Protein AF-R1IPJ5-F1 (afdb_monomer)

Organism: NCBI:txid1056512

pLDDT: mean 94.59, std 8.2, range [47.84, 98.75]

Structure (mmCIF, N/CA/C/O backbone):
data_AF-R1IPJ5-F1
#
_entry.id   AF-R1IPJ5-F1
#
loop_
_atom_site.group_PDB
_atom_site.id
_atom_site.type_symbol
_atom_site.label_atom_id
_atom_site.label_alt_id
_atom_site.label_comp_id
_atom_site.label_asym_id
_atom_site.label_entity_id
_atom_site.label_seq_id
_atom_site.pdbx_PDB_ins_code
_atom_site.Cartn_x
_atom_site.Cartn_y
_atom_site.Cartn_z
_atom_site.occupancy
_atom_site.B_iso_or_equiv
_atom_site.auth_seq_id
_atom_site.auth_comp_id
_atom_site.auth_asym_id
_atom_site.auth_atom_id
_atom_site.pdbx_PDB_model_num
ATOM 1 N N . MET A 1 1 ? -10.999 14.806 17.616 1.00 59.44 1 MET A N 1
ATOM 2 C CA . MET A 1 1 ? -10.522 13.411 17.475 1.00 59.44 1 MET A CA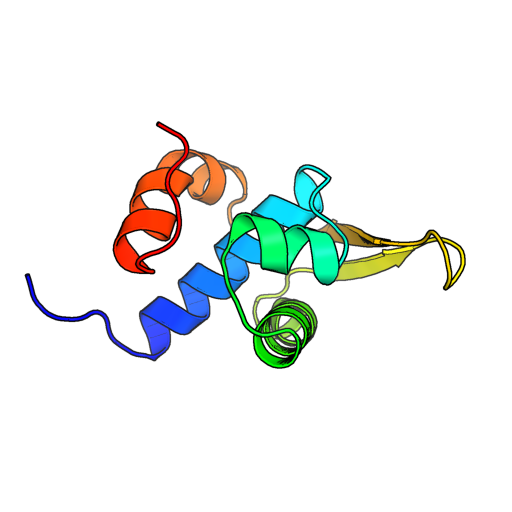 1
ATOM 3 C C . MET A 1 1 ? -9.039 13.371 17.813 1.00 59.44 1 MET A C 1
ATOM 5 O O . MET A 1 1 ? -8.340 14.314 17.464 1.00 59.44 1 MET A O 1
ATOM 9 N N . SER A 1 2 ? -8.559 12.353 18.528 1.00 78.00 2 SER A N 1
ATOM 10 C CA . SER A 1 2 ? -7.129 12.211 18.842 1.00 78.00 2 SER A CA 1
ATOM 11 C C . SER A 1 2 ? -6.332 11.849 17.588 1.00 78.00 2 SER A C 1
ATOM 13 O O . SER A 1 2 ? -6.769 10.998 16.812 1.00 78.00 2 SER A O 1
ATOM 15 N N . LYS A 1 3 ? -5.148 12.447 17.415 1.00 84.50 3 LYS A N 1
ATOM 16 C CA . LYS A 1 3 ? -4.226 12.113 16.320 1.00 84.50 3 LYS A CA 1
ATOM 17 C C . LYS A 1 3 ? -3.887 10.609 16.344 1.00 84.50 3 LYS A C 1
ATOM 19 O O . LYS A 1 3 ? -3.578 10.094 17.422 1.00 84.50 3 LYS A O 1
ATOM 24 N N . PRO A 1 4 ? -3.933 9.892 15.206 1.00 90.69 4 PRO A N 1
ATOM 25 C CA . PRO A 1 4 ? -3.590 8.474 15.174 1.00 90.69 4 PRO A CA 1
ATOM 26 C C . PRO A 1 4 ? -2.119 8.245 15.547 1.00 90.69 4 PRO A C 1
ATOM 28 O O . PRO A 1 4 ? -1.245 9.069 15.264 1.00 90.69 4 PRO A O 1
ATOM 31 N N . SER A 1 5 ? -1.834 7.105 16.181 1.00 96.38 5 SER A N 1
ATOM 32 C CA . SER A 1 5 ? -0.462 6.722 16.524 1.00 96.38 5 SER A CA 1
ATOM 33 C C . SER A 1 5 ? 0.370 6.462 15.264 1.00 96.38 5 SER A C 1
ATOM 35 O O . SER A 1 5 ? -0.157 6.059 14.225 1.00 96.38 5 SER A O 1
ATOM 37 N N . LYS A 1 6 ? 1.695 6.635 15.365 1.00 94.56 6 LYS A N 1
ATOM 38 C CA . LYS A 1 6 ? 2.630 6.334 14.263 1.00 94.56 6 LYS A CA 1
ATOM 39 C C . LYS A 1 6 ? 2.524 4.880 13.794 1.00 94.56 6 LYS A C 1
ATOM 41 O O . LYS A 1 6 ? 2.598 4.610 12.601 1.00 94.56 6 LYS A O 1
ATOM 46 N N . THR A 1 7 ? 2.307 3.952 14.725 1.00 96.56 7 THR A N 1
ATOM 47 C CA . THR A 1 7 ? 2.103 2.533 14.413 1.00 96.56 7 THR A CA 1
ATOM 48 C C . THR A 1 7 ? 0.854 2.331 13.560 1.00 96.56 7 THR A C 1
ATOM 50 O O . THR A 1 7 ? 0.923 1.664 12.531 1.00 96.56 7 THR A O 1
ATOM 53 N N . LYS A 1 8 ? -0.270 2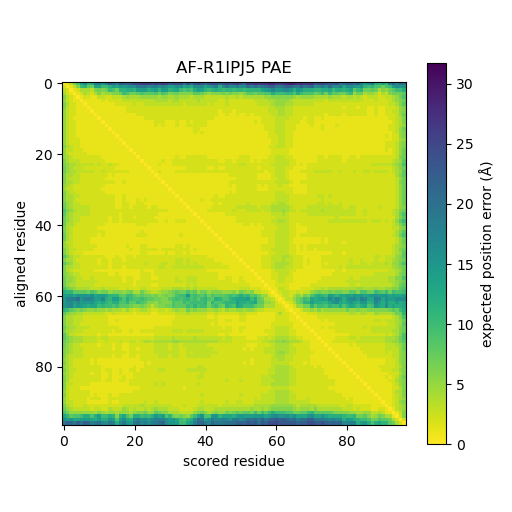.961 13.933 1.00 96.94 8 LYS A N 1
ATOM 54 C CA . LYS A 1 8 ? -1.525 2.852 13.180 1.00 96.94 8 LYS A CA 1
ATOM 55 C C . LYS A 1 8 ? -1.399 3.462 11.785 1.00 96.94 8 LYS A C 1
ATOM 57 O O . LYS A 1 8 ? -1.824 2.839 10.817 1.00 96.94 8 LYS A O 1
ATOM 62 N N . THR A 1 9 ? -0.788 4.642 11.667 1.00 96.38 9 THR A N 1
ATOM 63 C CA . THR A 1 9 ? -0.604 5.291 10.359 1.00 96.38 9 THR A CA 1
ATOM 64 C C . THR A 1 9 ? 0.349 4.510 9.457 1.00 96.38 9 THR A C 1
ATOM 66 O O . THR A 1 9 ? 0.060 4.360 8.276 1.00 96.38 9 THR A O 1
ATOM 69 N N . SER A 1 10 ? 1.439 3.950 9.992 1.00 96.69 10 SER A N 1
ATOM 70 C CA . SER A 1 10 ? 2.344 3.076 9.228 1.00 96.69 10 SER A CA 1
ATOM 71 C C . SER A 1 10 ? 1.638 1.812 8.726 1.00 96.69 10 SER A C 1
ATOM 73 O O . SER A 1 10 ? 1.729 1.470 7.547 1.00 96.69 10 SER A O 1
ATOM 75 N N . PHE A 1 11 ? 0.873 1.145 9.595 1.00 98.06 11 PHE A N 1
ATOM 76 C CA . PHE A 1 11 ? 0.098 -0.037 9.222 1.00 98.06 11 PHE A CA 1
ATOM 77 C C . PHE A 1 11 ? -0.916 0.278 8.113 1.00 98.06 11 PHE A C 1
ATOM 79 O O . PHE A 1 11 ? -0.897 -0.358 7.066 1.00 98.06 11 PHE A O 1
ATOM 86 N N . TYR A 1 12 ? -1.735 1.318 8.283 1.00 98.12 12 TYR A N 1
ATOM 87 C CA . TYR A 1 12 ? -2.753 1.688 7.293 1.00 98.12 12 TYR A CA 1
ATOM 88 C C . TYR A 1 12 ? -2.161 2.159 5.965 1.00 98.12 12 TYR A C 1
ATOM 90 O O . TYR A 1 12 ? -2.741 1.893 4.915 1.00 98.12 12 TYR A O 1
ATOM 98 N N . ARG A 1 13 ? -0.988 2.802 5.984 1.00 98.12 13 ARG A N 1
ATOM 99 C CA . ARG A 1 13 ? -0.289 3.179 4.753 1.00 98.12 13 ARG A CA 1
ATOM 100 C C . ARG A 1 13 ? 0.096 1.953 3.924 1.00 98.12 13 ARG A C 1
ATOM 102 O O . ARG A 1 13 ? -0.114 1.961 2.716 1.00 98.12 13 ARG A O 1
ATOM 109 N N . ARG A 1 14 ? 0.600 0.898 4.571 1.00 98.62 14 ARG A N 1
ATOM 110 C CA . ARG A 1 14 ? 0.927 -0.376 3.913 1.00 98.62 14 ARG A CA 1
ATOM 111 C C . ARG A 1 14 ? -0.310 -1.058 3.338 1.00 98.62 14 ARG A C 1
ATOM 113 O O . ARG A 1 14 ? -0.288 -1.447 2.177 1.00 98.62 14 ARG A O 1
ATOM 120 N N . LEU A 1 15 ? -1.412 -1.102 4.092 1.00 98.56 15 LEU A N 1
ATOM 121 C CA . LEU A 1 15 ? -2.685 -1.637 3.589 1.00 98.56 15 LEU A CA 1
ATOM 122 C C . LEU A 1 15 ? -3.183 -0.886 2.348 1.00 98.56 15 LEU A C 1
ATOM 124 O O . LEU A 1 15 ? -3.603 -1.510 1.376 1.00 98.56 15 LEU A O 1
ATOM 128 N N . LEU A 1 16 ? -3.114 0.449 2.372 1.00 98.44 16 LEU A N 1
ATOM 129 C CA . LEU A 1 16 ? -3.502 1.279 1.236 1.00 98.44 16 LEU A CA 1
ATOM 130 C C . LEU A 1 16 ? -2.617 1.006 0.015 1.00 98.44 16 LEU A C 1
ATOM 132 O O . LEU A 1 16 ? -3.143 0.814 -1.074 1.00 98.44 16 LEU A O 1
ATOM 136 N N . VAL A 1 17 ? -1.293 0.965 0.182 1.00 98.56 17 VAL A N 1
ATOM 137 C CA . VAL A 1 17 ? -0.368 0.710 -0.934 1.00 98.56 17 VAL A CA 1
ATOM 138 C C . VAL A 1 17 ? -0.561 -0.690 -1.517 1.00 98.56 17 VAL A C 1
ATOM 140 O O . VAL A 1 17 ? -0.629 -0.813 -2.737 1.00 98.56 17 VAL A O 1
ATOM 143 N N . ALA A 1 18 ? -0.740 -1.718 -0.684 1.00 98.75 18 ALA A N 1
ATOM 144 C CA . ALA A 1 18 ? -1.061 -3.062 -1.164 1.00 98.75 18 ALA A CA 1
ATOM 145 C C . ALA A 1 18 ? -2.363 -3.074 -1.980 1.00 98.75 18 ALA A C 1
ATOM 147 O O . ALA A 1 18 ? -2.408 -3.626 -3.077 1.00 98.75 18 ALA A O 1
ATOM 148 N N . HIS A 1 19 ? -3.404 -2.388 -1.495 1.00 98.56 19 HIS A N 1
ATOM 149 C CA . HIS A 1 19 ? -4.664 -2.252 -2.224 1.00 98.56 19 HIS A CA 1
ATOM 150 C C . HIS A 1 19 ? -4.493 -1.531 -3.568 1.00 98.56 19 HIS A C 1
ATOM 152 O O . HIS A 1 19 ? -5.060 -1.965 -4.566 1.00 98.56 19 HIS A O 1
ATOM 158 N N . LEU A 1 20 ? -3.709 -0.452 -3.613 1.00 98.44 20 LEU A N 1
ATOM 159 C CA . LEU A 1 20 ? -3.432 0.298 -4.839 1.00 98.44 20 LEU A CA 1
ATOM 160 C C . LEU A 1 20 ? -2.727 -0.574 -5.888 1.00 98.44 20 LEU A C 1
ATOM 162 O O . LEU A 1 20 ? -3.184 -0.634 -7.030 1.00 98.44 20 LEU A O 1
ATOM 166 N N . ILE A 1 21 ? -1.676 -1.297 -5.490 1.00 98.56 21 ILE A N 1
ATOM 167 C CA . ILE A 1 21 ? -0.930 -2.205 -6.375 1.00 98.56 21 ILE A CA 1
ATOM 168 C C . ILE A 1 21 ? -1.858 -3.278 -6.949 1.00 98.56 21 ILE A C 1
ATOM 170 O O . ILE A 1 21 ? -1.912 -3.469 -8.161 1.00 98.56 21 ILE A O 1
ATOM 174 N N . ASP A 1 22 ? -2.644 -3.918 -6.086 1.00 98.19 22 ASP A N 1
ATOM 175 C CA . ASP A 1 22 ? -3.599 -4.974 -6.434 1.00 98.19 22 ASP A CA 1
ATOM 176 C C . ASP A 1 22 ? -4.760 -4.494 -7.336 1.00 98.19 22 ASP A C 1
ATOM 178 O O . ASP A 1 22 ? -5.482 -5.301 -7.916 1.00 98.19 22 ASP A O 1
ATOM 182 N N . ASN A 1 23 ? -4.935 -3.175 -7.488 1.00 97.50 23 ASN A N 1
ATOM 183 C CA . ASN A 1 23 ? -5.924 -2.554 -8.378 1.00 97.50 23 ASN A CA 1
ATOM 184 C C . ASN A 1 23 ? -5.276 -1.773 -9.541 1.00 97.50 23 ASN A C 1
ATOM 186 O O . ASN A 1 23 ? -5.935 -0.957 -10.182 1.00 97.50 23 ASN A O 1
ATOM 190 N N . GLY A 1 24 ? -3.999 -2.031 -9.844 1.00 96.06 24 GLY A N 1
ATOM 191 C CA . GLY A 1 24 ? -3.313 -1.507 -11.032 1.00 96.06 24 GLY A CA 1
ATOM 192 C C . GLY A 1 24 ? -2.594 -0.168 -10.845 1.00 96.06 24 GLY A C 1
ATOM 193 O O . GLY A 1 24 ? -1.896 0.281 -11.751 1.00 96.06 24 GLY A O 1
ATOM 194 N N . VAL A 1 25 ? -2.676 0.452 -9.665 1.00 97.88 25 VAL A N 1
ATOM 195 C CA . VAL A 1 25 ? -1.831 1.597 -9.286 1.00 97.88 25 VAL A CA 1
ATOM 196 C C . VAL A 1 25 ? -0.521 1.040 -8.737 1.00 97.88 25 VAL A C 1
ATOM 198 O O . VAL A 1 25 ? -0.255 1.029 -7.536 1.00 97.88 25 VAL A O 1
ATOM 201 N N . ASN A 1 26 ? 0.288 0.504 -9.644 1.00 97.62 26 ASN A N 1
ATOM 202 C CA . ASN A 1 26 ? 1.364 -0.411 -9.292 1.00 97.62 26 ASN A CA 1
ATOM 203 C C . ASN A 1 26 ? 2.763 0.080 -9.669 1.00 97.62 26 ASN A C 1
ATOM 205 O O . ASN A 1 26 ? 3.709 -0.695 -9.741 1.00 97.62 26 ASN A O 1
ATOM 209 N N . THR A 1 27 ? 2.934 1.377 -9.886 1.00 97.56 27 THR A N 1
ATOM 210 C CA . THR A 1 27 ? 4.259 1.977 -10.051 1.00 97.56 27 THR A CA 1
ATOM 211 C C . THR A 1 27 ? 4.462 3.044 -8.990 1.00 97.56 27 THR A C 1
ATOM 213 O O . THR A 1 27 ? 3.503 3.671 -8.540 1.00 97.56 27 THR A O 1
ATOM 216 N N . VAL A 1 28 ? 5.715 3.292 -8.600 1.00 97.31 28 VAL A N 1
ATOM 217 C CA . VAL A 1 28 ? 6.029 4.360 -7.637 1.00 97.31 28 VAL A CA 1
ATOM 218 C C . VAL A 1 28 ? 5.428 5.708 -8.073 1.00 97.31 28 VAL A C 1
ATOM 220 O O . VAL A 1 28 ? 4.768 6.330 -7.246 1.00 97.31 28 VAL A O 1
ATOM 223 N N . PRO A 1 29 ? 5.563 6.160 -9.341 1.00 97.00 29 PRO A N 1
ATOM 224 C CA . PRO A 1 29 ? 4.916 7.395 -9.784 1.00 97.00 29 PRO A CA 1
ATOM 225 C C . PRO A 1 29 ? 3.385 7.377 -9.665 1.00 97.00 29 PRO A C 1
ATOM 227 O O . PRO A 1 29 ? 2.812 8.375 -9.236 1.00 97.00 29 PRO A O 1
ATOM 230 N N . ALA A 1 30 ? 2.723 6.261 -9.994 1.00 97.38 30 ALA A N 1
ATOM 231 C CA . ALA A 1 30 ? 1.267 6.154 -9.880 1.00 97.38 30 ALA A CA 1
ATOM 232 C C . ALA A 1 30 ? 0.809 6.234 -8.414 1.00 97.38 30 ALA A C 1
ATOM 234 O O . ALA A 1 30 ? -0.089 7.004 -8.087 1.00 97.38 30 ALA A O 1
ATOM 235 N N . ILE A 1 31 ? 1.492 5.527 -7.510 1.00 97.75 31 ILE A N 1
ATOM 236 C CA . ILE A 1 31 ? 1.205 5.568 -6.068 1.00 97.75 31 ILE A CA 1
ATOM 237 C C . ILE A 1 31 ? 1.402 6.984 -5.516 1.00 97.75 31 ILE A C 1
ATOM 239 O O . ILE A 1 31 ? 0.580 7.463 -4.736 1.00 97.75 31 ILE A O 1
ATOM 243 N N . MET A 1 32 ? 2.467 7.678 -5.929 1.00 97.56 32 MET A N 1
ATOM 244 C CA . MET A 1 32 ? 2.688 9.078 -5.553 1.00 97.56 32 MET A CA 1
ATOM 245 C C . MET A 1 32 ? 1.547 9.979 -6.035 1.00 97.56 32 MET A C 1
ATOM 247 O O . MET A 1 32 ? 1.091 10.822 -5.270 1.00 97.56 32 MET A O 1
ATOM 251 N N . SER A 1 33 ? 1.074 9.793 -7.271 1.00 96.88 33 SER A N 1
ATOM 252 C CA . SER A 1 33 ? -0.038 10.571 -7.830 1.00 96.88 33 SER A CA 1
ATOM 253 C C . SER A 1 33 ? -1.335 10.373 -7.042 1.00 96.88 33 SER A C 1
ATOM 255 O O . SER A 1 33 ? -2.030 11.343 -6.764 1.00 96.88 33 SER A O 1
ATOM 257 N N . GLU A 1 34 ? -1.637 9.137 -6.640 1.00 95.75 34 GLU A N 1
ATOM 258 C CA . GLU A 1 34 ? -2.859 8.810 -5.892 1.00 95.75 34 GLU A CA 1
ATOM 259 C C . GLU A 1 34 ? -2.834 9.281 -4.433 1.00 95.75 34 GLU A C 1
ATOM 261 O O . GLU A 1 34 ? -3.874 9.545 -3.831 1.00 95.75 34 GLU A O 1
ATOM 266 N N . THR A 1 35 ? -1.649 9.356 -3.825 1.00 95.56 35 THR A N 1
ATOM 267 C CA . THR A 1 35 ? -1.521 9.535 -2.368 1.00 95.56 35 THR A CA 1
ATOM 268 C C . THR A 1 35 ? -0.860 10.845 -1.954 1.00 95.56 35 THR A C 1
ATOM 270 O O . THR A 1 35 ? -0.926 11.219 -0.787 1.00 95.56 35 THR A O 1
ATOM 273 N N . GLY A 1 36 ? -0.172 11.529 -2.869 1.00 95.81 36 GLY A N 1
ATOM 274 C CA . GLY A 1 36 ? 0.677 12.680 -2.559 1.00 95.81 36 GLY A CA 1
ATOM 275 C C . GLY A 1 36 ? 1.948 12.331 -1.773 1.00 95.81 36 GLY A C 1
ATOM 276 O O . GLY A 1 36 ? 2.659 13.230 -1.324 1.00 95.81 36 GLY A O 1
ATOM 277 N N . MET A 1 37 ? 2.260 11.043 -1.576 1.00 95.69 37 MET A N 1
ATOM 278 C CA . MET A 1 37 ? 3.473 10.635 -0.867 1.00 95.69 37 MET A CA 1
ATOM 279 C C . MET A 1 37 ? 4.748 11.076 -1.607 1.00 95.69 37 MET A C 1
ATOM 281 O O . MET A 1 37 ? 4.817 10.988 -2.835 1.00 95.69 37 MET A O 1
ATOM 285 N N . PRO A 1 38 ? 5.822 11.438 -0.880 1.00 97.31 38 PRO A N 1
ATOM 286 C CA . PRO A 1 38 ? 7.153 11.525 -1.464 1.00 97.31 38 PRO A CA 1
ATOM 287 C C . PRO A 1 38 ? 7.604 10.171 -2.024 1.00 97.31 38 PRO A C 1
ATOM 289 O O . PRO A 1 38 ? 7.293 9.119 -1.462 1.00 97.31 38 PRO A O 1
ATOM 292 N N . ARG A 1 39 ? 8.432 10.197 -3.076 1.00 97.81 39 ARG A N 1
ATOM 293 C CA . ARG A 1 39 ? 8.954 8.988 -3.738 1.00 97.81 39 ARG A CA 1
ATOM 294 C C . ARG A 1 39 ? 9.545 7.976 -2.758 1.00 97.81 39 ARG A C 1
ATOM 296 O O . ARG A 1 39 ? 9.216 6.796 -2.833 1.00 97.81 39 ARG A O 1
ATOM 303 N N . ARG A 1 40 ? 10.386 8.447 -1.829 1.00 97.94 40 ARG A N 1
ATOM 304 C CA . ARG A 1 40 ? 11.050 7.575 -0.853 1.00 97.94 40 ARG A CA 1
ATOM 305 C C . ARG A 1 40 ? 10.041 6.896 0.074 1.00 97.94 40 ARG A C 1
ATOM 307 O O . ARG A 1 40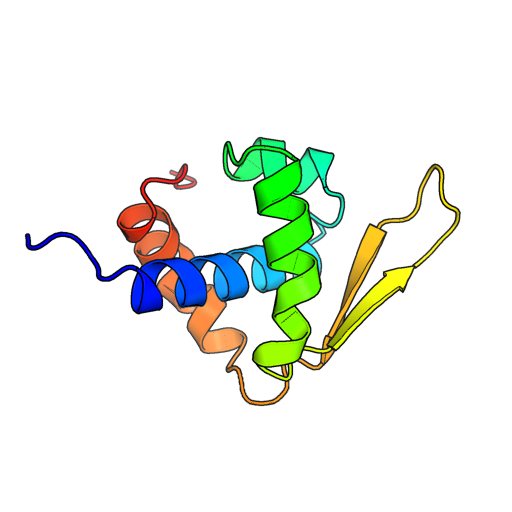 ? 10.153 5.703 0.293 1.00 97.94 40 ARG A O 1
ATOM 314 N N . THR A 1 41 ? 9.006 7.615 0.514 1.00 96.94 41 THR A N 1
ATOM 315 C CA . THR A 1 41 ? 7.923 7.051 1.334 1.00 96.94 41 THR A CA 1
ATOM 316 C C . THR A 1 41 ? 7.131 5.981 0.587 1.00 96.94 41 THR A C 1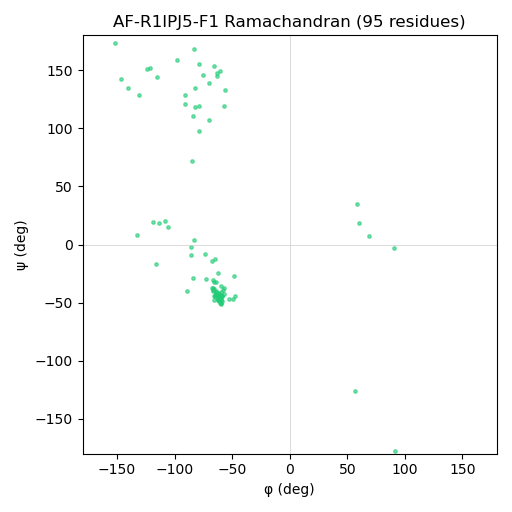
ATOM 318 O O . THR A 1 41 ? 6.804 4.957 1.181 1.00 96.94 41 THR A O 1
ATOM 321 N N . ALA A 1 42 ? 6.833 6.191 -0.699 1.00 98.00 42 ALA A N 1
ATOM 322 C CA . ALA A 1 42 ? 6.163 5.179 -1.511 1.00 98.00 42 ALA A CA 1
ATOM 323 C C . ALA A 1 42 ? 7.026 3.912 -1.636 1.00 98.00 42 ALA A C 1
ATOM 325 O O . ALA A 1 42 ? 6.538 2.824 -1.357 1.00 98.00 42 ALA A O 1
ATOM 326 N N . GLN A 1 43 ? 8.315 4.057 -1.963 1.00 98.06 43 GLN A N 1
ATOM 327 C CA . GLN A 1 43 ? 9.258 2.934 -2.058 1.00 98.06 43 GLN A CA 1
ATOM 328 C C . GLN A 1 43 ? 9.392 2.172 -0.734 1.00 98.06 43 GLN A C 1
ATOM 330 O O . GLN A 1 43 ? 9.181 0.965 -0.716 1.00 98.06 43 GLN A O 1
ATOM 335 N N . ASP A 1 44 ? 9.625 2.878 0.377 1.00 98.25 44 ASP A N 1
ATOM 336 C CA . ASP A 1 44 ? 9.717 2.267 1.711 1.00 98.25 44 ASP A CA 1
ATOM 337 C C . ASP A 1 44 ? 8.459 1.500 2.093 1.00 98.25 44 ASP A C 1
ATOM 339 O O . ASP A 1 44 ? 8.523 0.451 2.723 1.00 98.25 44 ASP A O 1
ATOM 343 N N . THR A 1 45 ? 7.292 2.041 1.737 1.00 98.38 45 THR A N 1
ATOM 344 C CA . THR A 1 45 ? 6.024 1.392 2.061 1.00 98.38 45 THR A CA 1
ATOM 345 C C . THR A 1 45 ? 5.877 0.081 1.295 1.00 98.38 45 THR A C 1
ATOM 347 O O . THR A 1 45 ? 5.396 -0.883 1.881 1.00 98.38 45 THR A O 1
ATOM 350 N N . ILE A 1 46 ? 6.299 0.040 0.025 1.00 98.44 46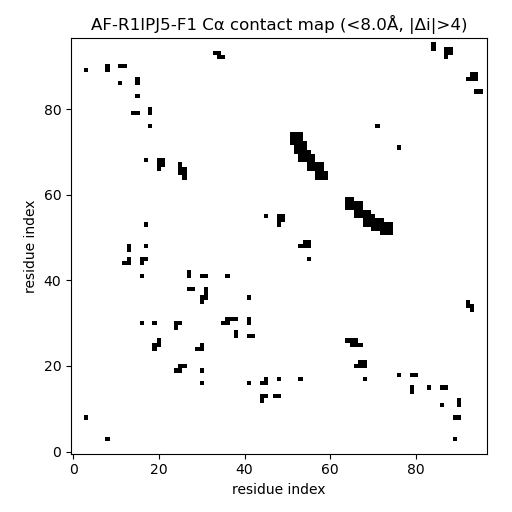 ILE A N 1
ATOM 351 C CA . ILE A 1 46 ? 6.288 -1.174 -0.804 1.00 98.44 46 ILE A CA 1
ATOM 352 C C . ILE A 1 46 ? 7.269 -2.209 -0.244 1.00 98.44 46 ILE A C 1
ATOM 354 O O . ILE A 1 46 ? 6.893 -3.359 -0.047 1.00 98.44 46 ILE A O 1
ATOM 358 N N . GLU A 1 47 ? 8.500 -1.796 0.068 1.00 98.12 47 GLU A N 1
ATOM 359 C CA . GLU A 1 47 ? 9.527 -2.672 0.653 1.00 98.12 47 GLU A CA 1
ATOM 360 C C . GLU A 1 47 ? 9.073 -3.264 2.000 1.00 98.12 47 GLU A C 1
ATOM 362 O O . GLU A 1 47 ? 9.337 -4.427 2.295 1.00 98.12 47 GLU A O 1
ATOM 367 N N . ALA A 1 48 ? 8.322 -2.495 2.793 1.00 98.19 48 ALA A N 1
ATOM 368 C CA . ALA A 1 48 ? 7.813 -2.915 4.095 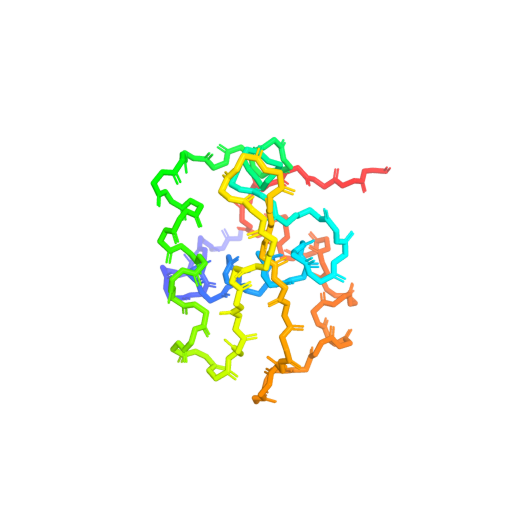1.00 98.19 48 ALA A CA 1
ATOM 369 C C . ALA A 1 48 ? 6.509 -3.739 4.045 1.00 98.19 48 ALA A C 1
ATOM 371 O O . ALA A 1 48 ? 5.959 -4.045 5.110 1.00 98.19 48 ALA A O 1
ATOM 372 N N . LEU A 1 49 ? 5.979 -4.079 2.859 1.00 98.50 49 LEU A N 1
ATOM 373 C CA . LEU A 1 49 ? 4.794 -4.944 2.729 1.00 98.50 49 LEU A CA 1
ATOM 374 C C . LEU A 1 49 ? 5.072 -6.368 3.223 1.00 98.50 49 LEU A C 1
ATOM 376 O O . LEU A 1 49 ? 4.235 -6.936 3.925 1.00 98.50 49 LEU A O 1
ATOM 380 N N . GLY A 1 50 ? 6.274 -6.888 2.961 1.00 97.88 50 GLY A N 1
ATOM 381 C CA . GLY A 1 50 ? 6.684 -8.219 3.414 1.00 97.88 50 GLY A CA 1
ATOM 382 C C . GLY A 1 50 ? 6.711 -8.374 4.939 1.00 97.88 50 GLY A C 1
ATOM 383 O O . GLY A 1 50 ? 6.505 -9.470 5.440 1.00 97.88 50 GLY A O 1
ATOM 384 N N . GLU A 1 51 ? 6.866 -7.285 5.703 1.00 97.50 51 GLU A N 1
ATOM 385 C CA . GLU A 1 51 ? 6.761 -7.326 7.174 1.00 97.50 51 GLU A CA 1
ATOM 386 C C . GLU A 1 51 ? 5.338 -7.635 7.678 1.00 97.50 51 GLU A C 1
ATOM 388 O O . GLU A 1 51 ? 5.148 -7.888 8.867 1.00 97.50 51 GLU A O 1
ATOM 393 N N . LEU A 1 52 ? 4.330 -7.550 6.804 1.00 97.12 52 LEU A N 1
ATOM 394 C CA . LEU A 1 52 ? 2.936 -7.907 7.084 1.00 97.12 52 LEU A CA 1
ATOM 395 C C . LEU A 1 52 ? 2.531 -9.235 6.427 1.00 97.12 52 LEU A C 1
ATOM 397 O O . LEU A 1 52 ? 1.335 -9.495 6.298 1.00 97.12 52 LEU A O 1
ATOM 401 N N . ASP A 1 53 ? 3.505 -10.026 5.969 1.00 97.75 53 ASP A N 1
ATOM 402 C CA . ASP A 1 53 ? 3.310 -11.235 5.160 1.00 97.75 53 ASP A CA 1
ATOM 403 C C . ASP A 1 53 ? 2.600 -10.977 3.814 1.00 97.75 53 ASP A C 1
ATOM 405 O O . ASP A 1 53 ? 2.091 -11.905 3.191 1.00 97.75 53 ASP A O 1
ATOM 409 N N . ILE A 1 54 ? 2.567 -9.723 3.338 1.00 98.44 54 ILE A N 1
ATOM 410 C CA . ILE A 1 54 ? 2.053 -9.394 2.003 1.00 98.44 54 ILE A CA 1
ATOM 411 C C . ILE A 1 54 ? 3.183 -9.599 0.993 1.00 98.44 54 ILE A C 1
ATOM 413 O O . ILE A 1 54 ? 4.146 -8.827 0.948 1.00 98.44 54 ILE A O 1
ATOM 417 N N . GLU A 1 55 ? 3.047 -10.614 0.147 1.00 98.31 55 GLU A N 1
ATOM 418 C CA . GLU A 1 55 ? 4.012 -10.922 -0.900 1.00 98.31 55 GLU A CA 1
ATOM 419 C C . GLU A 1 55 ? 3.819 -9.976 -2.087 1.00 98.31 55 GLU A C 1
ATOM 421 O O . GLU A 1 55 ? 2.754 -9.920 -2.707 1.00 98.31 55 GLU A O 1
ATOM 426 N N . THR A 1 56 ? 4.859 -9.198 -2.391 1.00 98.00 56 THR A N 1
ATOM 427 C CA . THR A 1 56 ? 4.849 -8.202 -3.466 1.00 98.00 56 THR A CA 1
ATOM 428 C C . THR A 1 56 ? 6.088 -8.359 -4.330 1.00 98.00 56 THR A C 1
ATOM 430 O O . THR A 1 56 ? 7.207 -8.339 -3.821 1.00 98.00 56 THR A O 1
ATOM 433 N N . GLU A 1 57 ? 5.902 -8.444 -5.642 1.00 97.38 57 GLU A N 1
ATOM 434 C CA . GLU A 1 57 ? 6.994 -8.606 -6.603 1.00 97.38 57 GLU A CA 1
ATOM 435 C C . GLU A 1 57 ? 6.974 -7.500 -7.653 1.00 97.38 57 GLU A C 1
ATOM 437 O O . GLU A 1 57 ? 5.915 -6.983 -7.993 1.00 97.38 57 GLU A O 1
ATOM 442 N N . PHE A 1 58 ? 8.139 -7.145 -8.199 1.00 96.69 58 PHE A N 1
ATOM 443 C CA . PHE A 1 58 ? 8.211 -6.299 -9.389 1.00 96.69 58 PHE A CA 1
ATOM 444 C C . PHE A 1 58 ? 8.229 -7.178 -10.642 1.00 96.69 58 PHE A C 1
ATOM 446 O O . PHE A 1 58 ? 9.140 -7.984 -10.827 1.00 96.69 58 PHE A O 1
ATOM 453 N N . VAL A 1 59 ? 7.245 -6.996 -11.518 1.00 95.62 59 VAL A N 1
ATOM 454 C CA . VAL A 1 59 ? 7.060 -7.771 -12.746 1.00 95.62 59 VAL A CA 1
ATOM 455 C C . VAL A 1 59 ? 7.230 -6.896 -13.989 1.00 95.62 59 VAL A C 1
ATOM 457 O O . VAL A 1 59 ? 6.836 -5.729 -14.028 1.00 95.62 59 VAL A O 1
ATOM 460 N N . GLY A 1 60 ? 7.805 -7.477 -15.043 1.00 92.62 60 GLY A N 1
ATOM 461 C CA . GLY A 1 60 ? 8.056 -6.801 -16.318 1.00 92.62 60 GLY A CA 1
ATOM 462 C C . GLY A 1 60 ? 9.437 -6.142 -16.424 1.00 92.62 60 GLY A C 1
ATOM 463 O O . GLY A 1 60 ? 10.290 -6.253 -15.549 1.00 92.62 60 GLY A O 1
ATOM 464 N N . ALA A 1 61 ? 9.688 -5.476 -17.553 1.00 87.50 61 ALA A N 1
ATOM 465 C CA . ALA A 1 61 ? 10.975 -4.830 -17.818 1.00 87.50 61 ALA A CA 1
ATOM 466 C C . ALA A 1 61 ? 11.124 -3.525 -17.022 1.00 87.50 61 ALA A C 1
ATOM 468 O O . ALA A 1 61 ? 10.169 -2.766 -16.926 1.00 87.50 61 ALA A O 1
ATOM 469 N N . ASN A 1 62 ? 12.335 -3.173 -16.577 1.00 79.50 62 ASN A N 1
ATOM 470 C CA . ASN A 1 62 ? 12.604 -1.982 -15.743 1.00 79.50 62 ASN A CA 1
ATOM 471 C C . ASN A 1 62 ? 11.976 -0.658 -16.229 1.00 79.50 62 ASN A C 1
ATOM 473 O O . ASN A 1 62 ? 11.739 0.234 -15.421 1.00 79.50 62 ASN A O 1
ATOM 477 N N . LYS A 1 63 ? 11.734 -0.501 -17.538 1.00 80.38 63 LYS A N 1
ATOM 478 C CA . LYS A 1 63 ? 11.123 0.711 -18.111 1.00 80.38 63 LYS A CA 1
ATOM 479 C C . LYS A 1 63 ? 9.590 0.730 -18.047 1.00 80.38 63 LYS A C 1
ATOM 481 O O . LYS A 1 63 ? 9.027 1.814 -17.970 1.00 80.38 63 LYS A O 1
ATOM 486 N N . ASN A 1 64 ? 8.942 -0.437 -18.076 1.00 85.12 64 ASN A N 1
ATOM 487 C CA . ASN A 1 64 ? 7.485 -0.580 -18.231 1.00 85.12 64 ASN A CA 1
ATOM 488 C C . ASN A 1 64 ? 6.861 -1.558 -17.213 1.00 85.12 64 ASN A C 1
ATOM 490 O O . ASN A 1 64 ? 5.709 -1.952 -17.369 1.00 85.12 64 ASN A O 1
ATOM 494 N N . GLY A 1 65 ? 7.639 -2.014 -16.235 1.00 91.94 65 GLY A N 1
ATOM 495 C CA . GLY A 1 65 ? 7.207 -2.936 -15.197 1.00 91.94 65 GLY A CA 1
ATOM 496 C C . GLY A 1 65 ? 6.499 -2.224 -14.052 1.00 91.94 65 GLY A C 1
ATOM 497 O O . GLY A 1 65 ? 6.535 -0.996 -13.930 1.00 91.94 65 GLY A O 1
ATOM 498 N N . GLY A 1 66 ? 5.875 -3.019 -13.197 1.00 96.88 66 GLY A N 1
ATOM 499 C CA . GLY A 1 66 ? 5.162 -2.558 -12.017 1.00 96.88 66 GLY A CA 1
ATOM 500 C C . GLY A 1 66 ? 5.178 -3.622 -10.935 1.00 96.88 66 GLY A C 1
ATOM 501 O O . GLY A 1 66 ? 5.645 -4.736 -11.145 1.00 96.88 66 GLY A O 1
ATOM 502 N N . TYR A 1 67 ? 4.682 -3.265 -9.764 1.00 98.25 67 TYR A N 1
ATOM 503 C CA . TYR A 1 67 ? 4.511 -4.190 -8.662 1.00 98.25 67 TYR A CA 1
ATOM 504 C C . TYR A 1 67 ? 3.258 -5.054 -8.859 1.00 98.25 67 TYR A C 1
ATOM 506 O O . TYR A 1 67 ? 2.306 -4.669 -9.539 1.00 98.25 67 TYR A O 1
ATOM 514 N N . GLU A 1 68 ? 3.238 -6.224 -8.248 1.00 98.38 68 GLU A N 1
ATOM 515 C CA . GLU A 1 68 ? 2.088 -7.116 -8.215 1.00 98.38 68 GLU A CA 1
ATOM 516 C C . GLU A 1 68 ? 1.996 -7.734 -6.821 1.00 98.38 68 GLU A C 1
ATOM 518 O O . GLU A 1 68 ? 3.013 -8.160 -6.273 1.00 98.38 68 GLU A O 1
ATOM 523 N N . ILE A 1 69 ? 0.790 -7.767 -6.247 1.00 98.38 69 ILE A N 1
ATOM 524 C CA . ILE A 1 69 ? 0.536 -8.509 -5.010 1.00 98.38 69 ILE A CA 1
ATOM 525 C C . ILE A 1 69 ? 0.310 -9.972 -5.384 1.00 98.38 69 ILE A C 1
ATOM 527 O O . ILE A 1 69 ? -0.624 -10.279 -6.123 1.00 98.38 69 ILE A O 1
ATOM 531 N N . LYS A 1 70 ? 1.167 -10.864 -4.887 1.00 98.25 70 LYS A N 1
ATOM 532 C CA . LYS A 1 70 ? 1.068 -12.314 -5.113 1.00 98.25 70 LYS A CA 1
ATOM 533 C C . LYS A 1 70 ? 0.206 -12.987 -4.057 1.00 98.25 70 LYS A C 1
ATOM 535 O O . LYS A 1 70 ? -0.635 -13.818 -4.390 1.00 98.25 70 LYS A O 1
ATOM 540 N N . ASP A 1 71 ? 0.361 -12.555 -2.812 1.00 98.00 71 ASP A N 1
ATOM 541 C CA . ASP A 1 71 ? -0.422 -13.022 -1.680 1.00 98.00 71 ASP A CA 1
ATOM 542 C C . ASP A 1 71 ? -0.617 -11.876 -0.678 1.00 98.00 71 ASP A C 1
ATOM 544 O O . ASP A 1 71 ? 0.265 -11.048 -0.457 1.00 98.00 71 ASP A O 1
ATOM 548 N N . TRP A 1 72 ? -1.800 -11.817 -0.075 1.00 98.44 72 TRP A N 1
ATOM 549 C CA . TRP A 1 72 ? -2.111 -10.894 1.014 1.00 98.44 72 TRP A CA 1
ATOM 550 C C . TRP A 1 72 ? -1.711 -11.449 2.390 1.00 98.44 72 TRP A C 1
ATOM 552 O O . TRP A 1 72 ? -1.790 -10.721 3.384 1.00 98.44 72 TRP A O 1
ATOM 562 N N . GLY A 1 73 ? -1.313 -12.721 2.464 1.00 97.31 73 GLY A N 1
ATOM 563 C CA . GLY A 1 73 ? -0.872 -13.379 3.685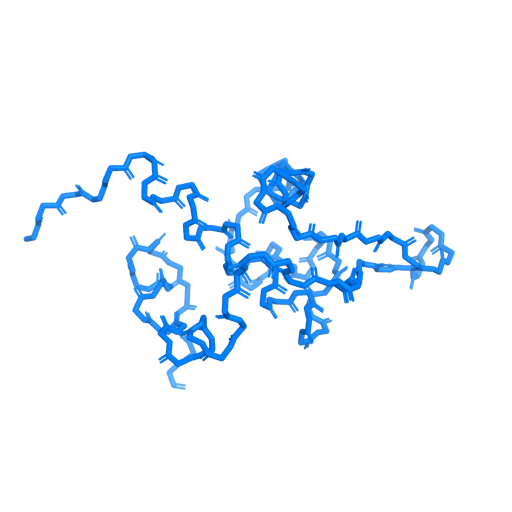 1.00 97.31 73 GLY A CA 1
ATOM 564 C C . GLY A 1 73 ? -1.930 -13.305 4.783 1.00 97.31 73 GLY A C 1
ATOM 565 O O . GLY A 1 73 ? -3.093 -13.665 4.593 1.00 97.31 73 GLY A O 1
ATOM 566 N N . ALA A 1 74 ? -1.539 -12.796 5.952 1.00 95.56 74 ALA A N 1
ATOM 567 C CA . ALA A 1 74 ? -2.430 -12.659 7.105 1.00 95.56 74 ALA A CA 1
ATOM 568 C C . ALA A 1 74 ? -3.471 -11.525 6.967 1.00 95.56 74 ALA A C 1
ATOM 570 O O . ALA A 1 74 ? -4.359 -11.383 7.816 1.00 95.56 74 ALA A O 1
ATOM 571 N N . ILE A 1 75 ? -3.376 -10.686 5.931 1.00 97.88 75 ILE A N 1
ATOM 572 C CA . ILE A 1 75 ? -4.206 -9.491 5.777 1.00 97.88 75 ILE A CA 1
ATOM 573 C C . ILE A 1 75 ? -5.486 -9.798 4.995 1.00 97.88 75 ILE A C 1
ATOM 575 O O . ILE A 1 75 ? -5.481 -10.299 3.875 1.00 97.88 75 ILE A O 1
ATOM 579 N N . ASN A 1 76 ? -6.634 -9.401 5.548 1.00 97.62 76 ASN A N 1
ATOM 580 C CA . ASN A 1 76 ? -7.917 -9.545 4.866 1.00 97.62 76 ASN A CA 1
ATOM 581 C C . ASN A 1 76 ? -8.121 -8.442 3.810 1.00 97.62 76 ASN A C 1
ATOM 583 O O . ASN A 1 76 ? -8.612 -7.351 4.114 1.00 97.62 76 ASN A O 1
ATOM 587 N N . ARG A 1 77 ? -7.822 -8.764 2.548 1.00 97.12 77 ARG A N 1
ATOM 588 C CA . ARG A 1 77 ? -8.047 -7.905 1.371 1.00 97.12 77 ARG A CA 1
ATOM 589 C C . ARG A 1 77 ? -9.443 -7.270 1.315 1.00 97.12 77 ARG A C 1
ATOM 591 O O . ARG A 1 77 ? -9.586 -6.081 1.027 1.00 97.12 77 ARG A O 1
ATOM 598 N N . THR A 1 78 ? -10.487 -8.051 1.592 1.00 97.62 78 THR A N 1
ATOM 599 C CA . THR A 1 78 ? -11.885 -7.589 1.522 1.00 97.62 78 THR A CA 1
ATOM 600 C C . THR A 1 78 ? -12.178 -6.544 2.593 1.00 97.62 78 THR A C 1
ATOM 602 O O . THR A 1 78 ? -12.882 -5.567 2.333 1.00 97.62 78 THR A O 1
ATOM 605 N N . TRP A 1 79 ? -11.603 -6.713 3.787 1.00 98.31 79 TRP A N 1
ATOM 606 C CA . TRP A 1 79 ? -11.706 -5.721 4.851 1.00 98.31 79 TRP A CA 1
ATOM 607 C C . TRP A 1 79 ? -11.053 -4.400 4.437 1.00 98.31 79 TRP A C 1
ATOM 609 O O . TRP A 1 79 ? -11.676 -3.354 4.602 1.00 98.31 79 TRP A O 1
ATOM 619 N N . VAL A 1 80 ? -9.859 -4.439 3.833 1.00 98.06 80 VAL A N 1
ATOM 620 C CA . VAL A 1 80 ? -9.161 -3.227 3.366 1.00 98.06 80 VAL A CA 1
ATOM 621 C C . VAL A 1 80 ? -9.998 -2.476 2.337 1.00 98.06 80 VAL A C 1
ATOM 623 O O . VAL A 1 80 ? -10.226 -1.280 2.497 1.00 98.06 80 VAL A O 1
ATOM 626 N N . LYS A 1 81 ? -10.536 -3.183 1.334 1.00 97.19 81 LYS A N 1
ATOM 627 C CA . LYS A 1 81 ? -11.411 -2.581 0.318 1.00 97.19 81 LYS A CA 1
ATOM 628 C C . LYS A 1 81 ? -12.638 -1.906 0.939 1.00 97.19 81 LYS A C 1
ATOM 630 O O . LYS A 1 81 ? -13.005 -0.814 0.525 1.00 97.19 81 LYS A O 1
ATOM 635 N N . LYS A 1 82 ? -13.270 -2.543 1.932 1.00 97.88 82 LYS A N 1
ATOM 636 C CA . LYS A 1 82 ? -14.471 -2.008 2.594 1.00 97.88 82 LYS A CA 1
ATOM 637 C C . LYS A 1 82 ? -14.199 -0.731 3.403 1.00 97.88 82 LYS A C 1
ATOM 639 O O . LYS A 1 82 ? -15.097 0.092 3.513 1.00 97.88 82 LYS A O 1
ATOM 644 N N . HIS A 1 83 ? -12.999 -0.571 3.960 1.00 97.69 83 HIS A N 1
ATOM 645 C CA . HIS A 1 83 ? -12.645 0.560 4.832 1.00 97.69 83 HIS A CA 1
ATOM 646 C C . HIS A 1 83 ? -11.692 1.555 4.151 1.00 97.69 83 HIS A C 1
ATOM 648 O O . HIS A 1 83 ? -10.998 2.314 4.828 1.00 97.69 83 HIS A O 1
ATOM 654 N N . LEU A 1 84 ? -11.622 1.549 2.816 1.00 96.75 84 LEU A N 1
ATOM 655 C CA . LEU A 1 84 ? -10.642 2.336 2.069 1.00 96.75 84 LEU A CA 1
ATOM 656 C C . LEU A 1 84 ? -10.769 3.844 2.339 1.00 96.75 84 LEU A C 1
ATOM 658 O O . LEU A 1 84 ? -9.760 4.505 2.588 1.00 96.75 84 LEU A O 1
ATOM 662 N N . ASP A 1 85 ? -11.992 4.373 2.354 1.00 95.56 85 ASP A N 1
ATOM 663 C CA . ASP A 1 85 ? -12.247 5.801 2.587 1.00 95.56 85 ASP A CA 1
ATOM 664 C C . ASP A 1 85 ? -11.906 6.223 4.017 1.00 95.56 85 ASP A C 1
ATOM 666 O O . ASP A 1 85 ? -11.336 7.293 4.238 1.00 95.56 85 ASP A O 1
ATOM 670 N N . GLU A 1 86 ? -12.174 5.356 4.996 1.00 95.94 86 GLU A N 1
ATOM 671 C CA . GLU A 1 86 ? -11.785 5.573 6.391 1.00 95.94 86 GLU A CA 1
ATOM 672 C C . GLU A 1 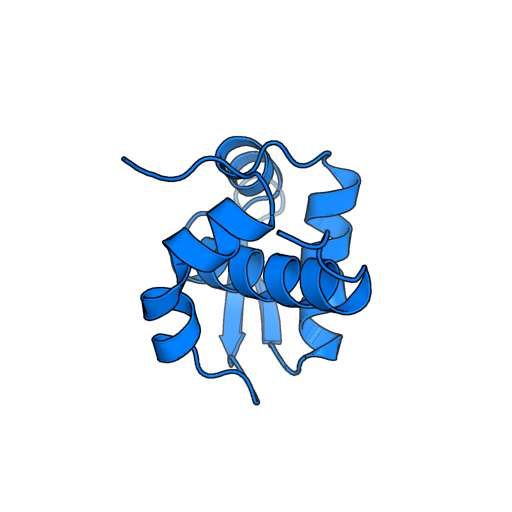86 ? -10.259 5.586 6.546 1.00 95.94 86 GLU A C 1
ATOM 674 O O . GLU A 1 86 ? -9.706 6.447 7.234 1.00 95.94 86 GLU A O 1
ATOM 679 N N . ILE A 1 87 ? -9.566 4.654 5.881 1.00 96.88 87 ILE A N 1
ATOM 680 C CA . ILE A 1 87 ? -8.102 4.584 5.856 1.00 96.88 87 ILE A CA 1
ATOM 681 C C . ILE A 1 87 ? -7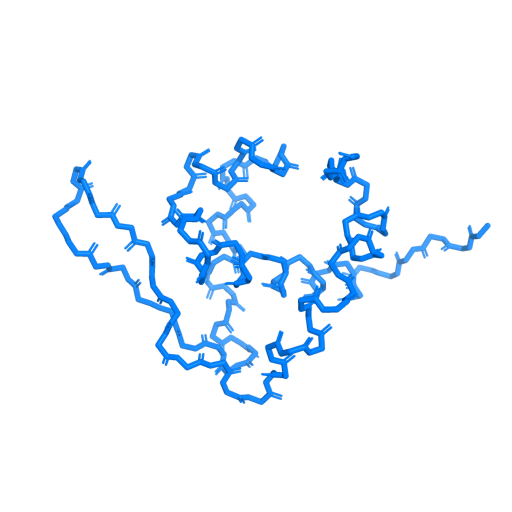.520 5.862 5.242 1.00 96.88 87 ILE A C 1
ATOM 683 O O . ILE A 1 87 ? -6.649 6.483 5.854 1.00 96.88 87 ILE A O 1
ATOM 687 N N . LYS A 1 88 ? -8.009 6.275 4.066 1.00 95.50 88 LYS A N 1
ATOM 688 C CA . LYS A 1 88 ? -7.559 7.492 3.375 1.00 95.50 88 LYS A CA 1
ATOM 689 C C . LYS A 1 88 ? -7.800 8.737 4.224 1.00 95.50 88 LYS A C 1
ATOM 691 O O . LYS A 1 88 ? -6.875 9.522 4.414 1.00 95.50 88 LYS A O 1
ATOM 696 N N . THR A 1 89 ? -8.986 8.857 4.817 1.00 95.25 89 THR A N 1
ATOM 697 C CA . THR A 1 89 ? -9.343 9.966 5.713 1.00 95.25 89 THR A CA 1
ATOM 698 C C . THR A 1 89 ? -8.416 10.026 6.928 1.00 95.25 89 THR A C 1
ATOM 700 O O . THR A 1 89 ? -7.906 11.092 7.261 1.00 95.25 89 THR A O 1
ATOM 703 N N . LEU A 1 90 ? -8.140 8.888 7.579 1.00 95.25 90 LEU A N 1
ATOM 704 C CA . LEU A 1 90 ? -7.239 8.829 8.738 1.00 95.25 90 LEU A CA 1
ATOM 705 C C . LEU A 1 90 ? -5.796 9.215 8.386 1.00 95.25 90 LEU A C 1
ATOM 707 O O . LEU A 1 90 ? -5.079 9.746 9.235 1.00 95.25 90 LEU A O 1
ATOM 711 N N . LEU A 1 91 ? -5.364 8.906 7.163 1.00 94.69 91 LEU A N 1
ATOM 712 C CA . LEU A 1 91 ? -4.037 9.232 6.643 1.00 94.69 91 LEU A CA 1
ATOM 713 C C . LEU A 1 91 ? -3.950 10.635 6.029 1.00 94.69 91 LEU A C 1
ATOM 715 O O . LEU A 1 91 ? -2.857 11.021 5.622 1.00 94.69 91 LEU A O 1
ATOM 719 N N . GLU A 1 92 ? -5.065 11.371 5.983 1.00 94.19 92 GLU A N 1
ATOM 720 C CA . GLU A 1 92 ? -5.173 12.685 5.338 1.00 94.19 92 GLU A CA 1
ATOM 721 C C . GLU A 1 92 ? -4.808 12.628 3.838 1.00 94.19 92 GLU A C 1
ATOM 723 O O . GLU A 1 92 ? -4.217 13.554 3.284 1.00 94.19 92 GLU A O 1
ATOM 728 N N . TYR A 1 93 ? -5.152 11.519 3.172 1.00 91.56 93 TYR A N 1
ATOM 729 C CA . TYR A 1 93 ? -4.963 11.319 1.733 1.00 91.56 93 TYR A CA 1
ATOM 730 C C . TYR A 1 93 ? -6.238 11.596 0.931 1.00 91.56 93 TYR A C 1
ATOM 732 O O . TYR A 1 93 ? -7.335 11.512 1.489 1.00 91.56 93 TYR A O 1
ATOM 740 N N . PRO A 1 94 ? -6.120 11.885 -0.382 1.00 85.19 94 PRO A N 1
ATOM 741 C CA . PRO A 1 94 ? -7.277 12.156 -1.226 1.00 85.19 94 PRO A CA 1
ATOM 742 C C . PRO A 1 94 ? -8.282 10.996 -1.222 1.00 85.19 94 PRO A C 1
ATOM 744 O O . PRO A 1 94 ? -7.977 9.869 -1.631 1.00 85.19 94 PRO A O 1
ATOM 747 N N . THR A 1 95 ? -9.502 11.275 -0.769 1.00 77.25 95 THR A N 1
ATOM 748 C CA . THR A 1 95 ? -10.657 10.386 -0.921 1.00 77.25 95 THR A CA 1
ATOM 749 C C . THR A 1 95 ? -11.258 10.591 -2.303 1.00 77.25 95 THR A C 1
ATOM 751 O O . THR A 1 95 ? -11.428 11.728 -2.744 1.00 77.25 95 THR A O 1
ATOM 754 N N . SER A 1 96 ? -11.576 9.499 -2.991 1.00 62.62 96 SER A N 1
ATOM 755 C CA . SER A 1 96 ? -12.377 9.572 -4.210 1.00 62.62 96 SER A CA 1
ATOM 756 C C . SER A 1 96 ? -13.793 9.948 -3.768 1.00 62.62 96 SER A C 1
ATOM 758 O O . SER A 1 96 ? -14.431 9.160 -3.078 1.00 62.62 96 SER A O 1
ATOM 760 N N . GLY A 1 97 ? -14.206 11.188 -4.038 1.00 47.84 97 GLY A N 1
ATOM 761 C CA . GLY A 1 97 ? -15.579 11.649 -3.808 1.00 47.84 97 GLY A CA 1
ATOM 762 C C . GLY A 1 97 ? -16.547 11.086 -4.835 1.00 47.84 97 GLY A C 1
ATOM 763 O O . GLY A 1 97 ? -16.092 10.803 -5.967 1.00 47.84 97 GLY A O 1
#

Solvent-accessible surface area (backbone atoms only — not comparable to full-atom values): 5635 Å² total; per-residue (Å²): 134,83,83,80,52,71,68,58,50,53,52,47,50,33,55,50,51,53,52,35,21,66,70,70,38,21,37,67,71,48,42,25,72,63,49,69,47,55,70,67,57,47,51,52,39,60,69,52,29,54,82,56,49,22,41,71,46,80,47,76,54,98,89,78,39,33,44,40,63,80,40,51,60,86,48,61,64,67,59,50,65,74,42,42,63,61,50,25,56,77,66,73,29,73,64,88,126

Sequence (97 aa):
MSKPSKTKTSFYRRLLVAHLIDNGVNTVPAIMSETGMPRRTAQDTIEALGELDIETEFVGANKNGGYEIKDWGAINRTWVKKHLDEIKTLLEYPTSG

Radius of gyration: 12.91 Å; Cα contacts (8 Å, |Δi|>4): 116; chains: 1; bounding box: 28×27×37 Å

Secondary structure (DSSP, 8-state):
-PPPPHHHHHHHHHHHHHHHHHTT--SHHHHHHHH---HHHHHHHHHTTGGGT-EEEEES-TTT-EEEEEE-TTS-HHHHHHTHHHHHHHTTPPP--

Nearest PDB structures (foldseek):
  3ke2-assembly2_C  TM=9.488E-01  e=7.538E-08  Shewanella amazonensis SB2B
  3ke2-assembly1_A  TM=9.280E-01  e=4.867E-08  Shewanella amazonensis SB2B
  2rdp-assembly1_A-2  TM=5.616E-01  e=1.024E-01  Geobacillus stearothermophilus
  3eco-assembly1_A  TM=5.531E-01  e=4.881E-01  Staphylococcus aureus subsp. aureus Mu50
  3fm5-assembly3_D  TM=6.849E-01  e=1.930E+00  Rhodococcus jostii RHA1

Foldseek 3Di:
DDQDDPVLLLVLLLLLLLLCCQVPCFALVSSCVQFVDDSVVSVVSQVCNVVQVFDKDWDDDPVPIGIHTPDNGPDDNVVSVVCVQVSCVSNVGDDDD

Mean predicted aligned error: 3.34 Å

InterPro domains:
  IPR017162 Uncharacterised conserved protein UCP037266 [PF09904] (6-91)
  IPR017162 Uncharacterised conserved protein UCP037266 [PIRSF037266] (4-94)
  IPR036388 Winged helix-like DNA-binding domain superfamily [G3DSA:1.10.10.10] (1-97)